Protein AF-A0A803PD35-F1 (afdb_monomer_lite)

InterPro domains:
  IPR003195 Transcription initiation factor IID, subunit 13 [PF02269] (1-63)
  IPR003195 Transcription initiation factor IID, subunit 13 [PTHR11380] (1-79)

Structure (mmCIF, N/CA/C/O backbone):
data_AF-A0A803PD35-F1
#
_entry.id   AF-A0A803PD35-F1
#
loop_
_atom_site.group_PDB
_atom_site.id
_atom_site.type_symbol
_atom_site.label_atom_id
_atom_site.label_alt_id
_atom_site.label_comp_id
_atom_site.label_asym_id
_atom_site.label_entity_id
_atom_site.label_seq_id
_atom_site.pdbx_PDB_ins_code
_atom_site.Cartn_x
_atom_site.Cartn_y
_atom_site.Cartn_z
_atom_site.occupancy
_atom_site.B_iso_or_equiv
_atom_site.auth_seq_id
_atom_site.auth_comp_id
_atom_site.auth_asym_id
_atom_site.auth_atom_id
_atom_site.pdbx_PDB_model_num
ATOM 1 N N . MET A 1 1 ? -15.910 -16.765 6.391 1.00 86.88 1 MET A N 1
ATOM 2 C CA . MET A 1 1 ? -14.527 -16.230 6.312 1.00 86.88 1 MET A CA 1
ATOM 3 C C . MET A 1 1 ? -14.487 -15.048 5.362 1.00 86.88 1 MET A C 1
ATOM 5 O O . MET A 1 1 ? -13.934 -14.031 5.743 1.00 86.88 1 MET A O 1
ATOM 9 N N . GLU A 1 2 ? -15.115 -15.158 4.190 1.00 96.62 2 GLU A N 1
ATOM 10 C CA . GLU A 1 2 ? -15.291 -14.048 3.245 1.00 96.62 2 GLU A CA 1
ATOM 11 C C . GLU A 1 2 ? -15.900 -12.794 3.889 1.00 96.62 2 GLU A C 1
ATOM 13 O O . GLU A 1 2 ? -15.269 -11.746 3.836 1.00 96.62 2 GLU A O 1
ATOM 18 N N . ASP A 1 3 ? -17.026 -12.919 4.601 1.00 97.19 3 ASP A N 1
ATOM 19 C CA . ASP A 1 3 ? -17.686 -11.770 5.250 1.00 97.19 3 ASP A CA 1
ATOM 20 C C . ASP A 1 3 ? -16.772 -11.031 6.237 1.00 97.19 3 ASP A C 1
ATOM 22 O O . ASP A 1 3 ? -16.711 -9.808 6.244 1.00 97.19 3 ASP A O 1
ATOM 26 N N . ILE A 1 4 ? -15.990 -11.784 7.018 1.00 97.94 4 ILE A N 1
ATOM 27 C CA . ILE A 1 4 ? -15.043 -11.233 8.001 1.00 97.94 4 ILE A CA 1
ATOM 28 C C . ILE A 1 4 ? -13.926 -10.458 7.294 1.00 97.94 4 ILE A C 1
ATOM 30 O O . ILE A 1 4 ? -13.502 -9.397 7.750 1.00 97.94 4 ILE A O 1
ATOM 34 N N . VAL A 1 5 ? -13.423 -10.992 6.180 1.00 97.69 5 VAL A N 1
ATOM 35 C CA . VAL A 1 5 ? -12.380 -10.329 5.389 1.00 97.69 5 VAL A CA 1
ATOM 36 C C . VAL A 1 5 ? -12.942 -9.084 4.704 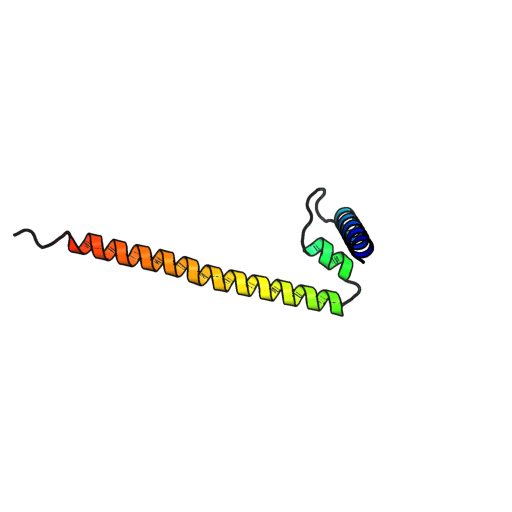1.00 97.69 5 VAL A C 1
ATOM 38 O O . VAL A 1 5 ? -12.277 -8.051 4.698 1.00 97.69 5 VAL A O 1
ATOM 41 N N . MET A 1 6 ? -14.163 -9.159 4.176 1.00 98.25 6 MET A N 1
ATOM 42 C CA . MET A 1 6 ? -14.865 -8.024 3.578 1.00 98.25 6 MET A CA 1
ATOM 43 C C . MET A 1 6 ? -15.061 -6.892 4.585 1.00 98.25 6 MET A C 1
ATOM 45 O O . MET A 1 6 ? -14.661 -5.762 4.310 1.00 98.25 6 MET A O 1
ATOM 49 N N . GLU A 1 7 ? -15.597 -7.195 5.767 1.00 98.38 7 GLU A N 1
ATOM 50 C CA . GLU A 1 7 ? -15.780 -6.223 6.847 1.00 98.38 7 GLU A CA 1
ATOM 51 C C . GLU A 1 7 ? -14.444 -5.586 7.252 1.00 98.38 7 GLU A C 1
ATOM 53 O O . GLU A 1 7 ? -14.332 -4.363 7.320 1.00 98.38 7 GLU A O 1
ATOM 58 N N . TYR A 1 8 ? -13.389 -6.394 7.403 1.00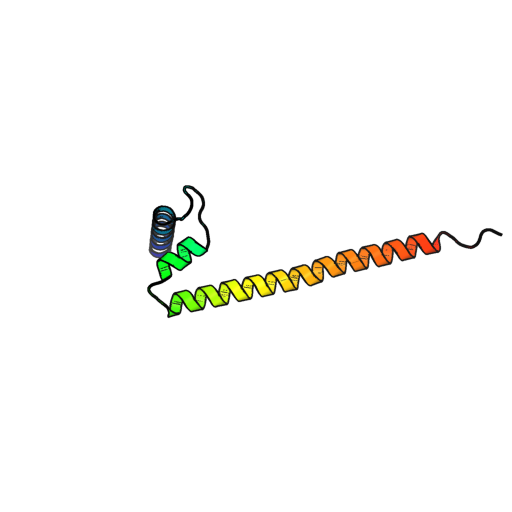 97.38 8 TYR A N 1
ATOM 59 C CA . TYR A 1 8 ? -12.051 -5.890 7.711 1.00 97.38 8 TYR A CA 1
ATOM 60 C C . TYR A 1 8 ? -11.511 -4.924 6.646 1.00 97.38 8 TYR A C 1
ATOM 62 O O . TYR A 1 8 ? -10.932 -3.892 6.990 1.00 97.38 8 TYR A O 1
ATOM 70 N N . ILE A 1 9 ? -11.678 -5.245 5.359 1.00 96.81 9 ILE A N 1
ATOM 71 C CA . ILE A 1 9 ? -11.220 -4.387 4.258 1.00 96.81 9 ILE A CA 1
ATOM 72 C C . ILE A 1 9 ? -12.000 -3.070 4.255 1.00 96.81 9 ILE A C 1
ATOM 74 O O . ILE A 1 9 ? -11.384 -2.011 4.137 1.00 96.81 9 ILE A O 1
ATOM 78 N N . ILE A 1 10 ? -13.323 -3.120 4.422 1.00 97.12 10 ILE A N 1
ATOM 79 C CA . ILE A 1 10 ? -14.182 -1.928 4.478 1.00 97.12 10 ILE A CA 1
ATOM 80 C C . ILE A 1 10 ? -13.738 -1.012 5.624 1.00 97.12 10 ILE A C 1
ATOM 82 O O . ILE A 1 10 ? -13.472 0.173 5.411 1.00 97.12 10 ILE A O 1
ATOM 86 N N . ASP A 1 11 ? -13.564 -1.571 6.819 1.00 97.00 11 ASP A N 1
ATOM 87 C CA . ASP A 1 11 ? -13.094 -0.841 7.994 1.00 97.00 11 ASP A CA 1
ATOM 88 C C . ASP A 1 11 ? -11.711 -0.223 7.794 1.00 97.00 11 ASP A C 1
ATOM 90 O O . ASP A 1 11 ? -11.445 0.897 8.240 1.00 97.00 11 ASP A O 1
ATOM 94 N N . LEU A 1 12 ? -10.802 -0.960 7.154 1.00 95.44 12 LEU A N 1
ATOM 95 C CA . LEU A 1 12 ? -9.453 -0.486 6.878 1.00 95.44 12 LEU A CA 1
ATOM 96 C C . LEU A 1 12 ? -9.475 0.703 5.909 1.00 95.44 12 LEU A C 1
ATOM 98 O O . LEU A 1 12 ? -8.758 1.678 6.131 1.00 95.44 12 LEU A O 1
ATOM 102 N N . VAL A 1 13 ? -10.309 0.641 4.869 1.00 95.00 13 VAL A N 1
ATOM 103 C CA . VAL A 1 13 ? -10.460 1.709 3.872 1.00 95.00 13 VAL A CA 1
ATOM 104 C C . VAL A 1 13 ? -11.080 2.961 4.489 1.00 95.00 13 VAL A C 1
ATOM 106 O O . VAL A 1 13 ? -10.545 4.048 4.281 1.00 95.00 13 VAL A O 1
ATOM 109 N N . HIS A 1 14 ? -12.133 2.832 5.303 1.00 94.44 14 HIS A N 1
ATOM 110 C CA . HIS A 1 14 ? -12.715 3.978 6.012 1.00 94.44 14 HIS A CA 1
ATOM 111 C C . HIS A 1 14 ? -11.690 4.653 6.931 1.00 94.44 14 HIS A C 1
ATOM 113 O O . HIS A 1 14 ? -11.487 5.862 6.852 1.00 94.44 14 HIS A O 1
ATOM 119 N N . LYS A 1 15 ? -10.943 3.870 7.721 1.00 94.12 15 LYS A N 1
ATOM 120 C CA . LYS A 1 15 ? -9.866 4.406 8.571 1.00 94.12 15 LYS A CA 1
ATOM 121 C C . LYS A 1 15 ? -8.782 5.105 7.754 1.00 94.12 15 LYS A C 1
ATOM 123 O O . LYS A 1 15 ? -8.233 6.105 8.213 1.00 94.12 15 LYS A O 1
ATOM 128 N N . ALA A 1 16 ? -8.439 4.585 6.578 1.00 93.94 16 ALA A N 1
ATOM 129 C CA . ALA A 1 16 ? -7.433 5.199 5.716 1.00 93.94 16 ALA A CA 1
ATOM 130 C C . ALA A 1 16 ? -7.942 6.528 5.148 1.00 93.94 16 ALA A C 1
ATOM 132 O O . ALA A 1 16 ? -7.186 7.490 5.080 1.00 93.94 16 ALA A O 1
ATOM 133 N N . GLN A 1 17 ? -9.228 6.600 4.805 1.00 92.81 17 GLN A N 1
ATOM 134 C CA . GLN A 1 17 ? -9.862 7.807 4.288 1.00 92.81 17 GLN A CA 1
ATOM 135 C C . GLN A 1 17 ? -9.958 8.906 5.351 1.00 92.81 17 GLN A C 1
ATOM 137 O O . GLN A 1 17 ? -9.667 10.060 5.045 1.00 92.81 17 GLN A O 1
ATOM 142 N N . ASP A 1 18 ? -10.290 8.550 6.593 1.00 89.88 18 ASP A N 1
ATOM 143 C CA . ASP A 1 18 ? -10.384 9.498 7.712 1.00 89.88 18 ASP A CA 1
ATOM 144 C C . ASP A 1 18 ? -9.024 10.098 8.095 1.00 89.88 18 ASP A C 1
ATOM 146 O O . ASP A 1 18 ? -8.931 11.265 8.469 1.00 89.88 18 ASP A O 1
ATOM 150 N N . ASN A 1 19 ? -7.956 9.297 8.003 1.00 84.12 19 ASN A N 1
ATOM 151 C CA . ASN A 1 19 ? -6.584 9.735 8.284 1.00 84.12 19 ASN A CA 1
ATOM 152 C C . ASN A 1 19 ? -5.860 10.278 7.041 1.00 84.12 19 ASN A C 1
ATOM 154 O O . ASN A 1 19 ? -4.697 10.674 7.141 1.00 84.12 19 ASN A O 1
ATOM 158 N N . GLY A 1 20 ? -6.518 10.247 5.881 1.00 81.25 20 GLY A N 1
ATOM 159 C CA . GLY A 1 20 ? -5.898 10.498 4.594 1.00 81.25 20 GLY A CA 1
ATOM 160 C C . GLY A 1 20 ? -5.441 11.943 4.438 1.00 81.25 20 GLY A C 1
ATOM 161 O O . GLY A 1 20 ? -6.145 12.886 4.796 1.00 81.25 20 GLY A O 1
ATOM 162 N N . SER A 1 21 ? -4.264 12.130 3.844 1.00 71.06 21 SER A N 1
ATOM 163 C CA . SER A 1 21 ? -3.687 13.469 3.634 1.00 71.06 21 SER A CA 1
ATOM 164 C C . SER A 1 21 ? -4.474 14.339 2.639 1.00 71.06 21 SER A C 1
ATOM 166 O O . SER A 1 21 ? -4.356 15.566 2.657 1.00 71.06 21 SER A O 1
ATOM 168 N N . LYS A 1 22 ? -5.279 13.721 1.760 1.00 75.06 22 LYS A N 1
ATOM 169 C CA . LYS A 1 22 ? -6.093 14.395 0.738 1.00 75.06 22 LYS A CA 1
ATOM 170 C C . LYS A 1 22 ? -7.520 13.859 0.733 1.00 75.06 22 LYS A C 1
ATOM 172 O O . LYS A 1 22 ? -7.766 12.693 0.434 1.00 75.06 22 LYS A O 1
ATOM 177 N N . GLN A 1 23 ? -8.475 14.749 0.989 1.00 73.62 23 GLN A N 1
ATOM 178 C CA . GLN A 1 23 ? -9.894 14.415 0.969 1.00 73.62 23 GLN A CA 1
ATOM 179 C C . GLN A 1 23 ? -10.304 13.865 -0.409 1.00 73.62 23 GLN A C 1
ATOM 181 O O . GLN A 1 23 ? -10.075 14.499 -1.438 1.00 73.62 23 GLN A O 1
ATOM 186 N N . GLY A 1 24 ? -10.887 12.665 -0.426 1.00 76.25 24 GLY A N 1
ATOM 187 C CA . GLY A 1 24 ? -11.391 12.017 -1.642 1.00 76.25 24 GLY A CA 1
ATOM 188 C C . GLY A 1 24 ? -10.356 11.259 -2.482 1.00 76.25 24 GLY A C 1
ATOM 189 O O . GLY A 1 24 ? -10.735 10.689 -3.504 1.00 76.25 24 GLY A O 1
ATOM 190 N N . LYS A 1 25 ? -9.075 11.199 -2.082 1.00 87.88 25 LYS A N 1
ATOM 191 C CA . LYS A 1 25 ? -8.069 10.370 -2.764 1.00 87.88 25 LYS A CA 1
ATOM 192 C C . LYS A 1 25 ? -7.239 9.571 -1.766 1.00 87.88 25 LYS A C 1
ATOM 194 O O . LYS A 1 25 ? -6.474 10.145 -1.003 1.00 87.88 25 LYS A O 1
ATOM 199 N N . LEU A 1 26 ? -7.346 8.249 -1.852 1.00 91.25 26 LEU A N 1
ATOM 200 C CA . LEU A 1 26 ? -6.512 7.323 -1.094 1.00 91.25 26 LEU A CA 1
ATOM 201 C C . LEU A 1 26 ? -5.176 7.084 -1.798 1.00 91.25 26 LEU A C 1
ATOM 203 O O . LEU A 1 26 ? -5.106 6.938 -3.022 1.00 91.25 26 LEU A O 1
ATOM 207 N N . SER A 1 27 ? -4.122 7.016 -1.002 1.00 92.81 27 SER A N 1
ATOM 208 C CA . SER A 1 27 ? -2.764 6.674 -1.396 1.00 92.81 27 SER A CA 1
ATOM 209 C C . SER A 1 27 ? -2.264 5.468 -0.601 1.00 92.81 27 SER A C 1
ATOM 211 O O . SER A 1 27 ? -2.823 5.096 0.429 1.00 92.81 27 SER A O 1
ATOM 213 N N . VAL A 1 28 ? -1.183 4.844 -1.073 1.00 93.69 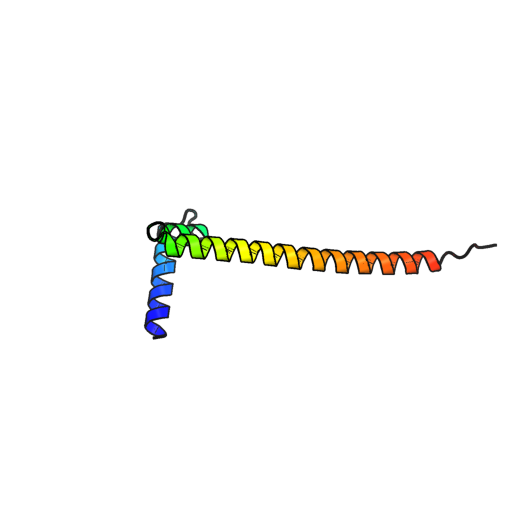28 VAL A N 1
ATOM 214 C CA . VAL A 1 28 ? -0.537 3.729 -0.359 1.00 93.69 28 VAL A CA 1
ATOM 215 C C . VAL A 1 28 ? -0.019 4.180 1.013 1.00 93.69 28 VAL A C 1
ATOM 217 O O . VAL A 1 28 ? -0.095 3.426 1.982 1.00 93.69 28 VAL A O 1
ATOM 220 N N . GLU A 1 29 ? 0.447 5.424 1.112 1.00 93.19 29 GLU A N 1
ATOM 221 C CA . GLU A 1 29 ? 0.971 6.028 2.340 1.00 93.19 29 GLU A CA 1
ATOM 222 C C . GLU A 1 29 ? -0.072 6.061 3.463 1.00 93.19 29 GLU A C 1
ATOM 224 O O . GLU A 1 29 ? 0.274 5.810 4.618 1.00 93.19 29 GLU A O 1
ATOM 229 N N . ASP A 1 30 ? -1.352 6.267 3.133 1.00 94.12 30 ASP A N 1
ATOM 230 C CA . ASP A 1 30 ? -2.438 6.284 4.120 1.00 94.12 30 ASP A CA 1
ATOM 231 C C . ASP A 1 30 ? -2.593 4.905 4.795 1.00 94.12 30 ASP A C 1
ATOM 233 O O . ASP A 1 30 ? -2.762 4.807 6.013 1.00 94.12 30 ASP A O 1
ATOM 237 N N . PHE A 1 31 ? -2.432 3.813 4.039 1.00 94.56 31 PHE A N 1
ATOM 238 C CA . PHE A 1 31 ? -2.451 2.453 4.590 1.00 94.56 31 PHE A CA 1
ATOM 239 C C . PHE A 1 31 ? -1.187 2.134 5.397 1.00 94.56 31 PHE A C 1
ATOM 241 O O . PHE A 1 31 ? -1.273 1.525 6.468 1.00 94.56 31 PHE A O 1
ATOM 248 N N . LEU A 1 32 ? -0.012 2.566 4.927 1.00 94.94 32 LEU A N 1
ATOM 249 C CA . LEU A 1 32 ? 1.241 2.412 5.675 1.00 94.94 32 LEU A CA 1
ATOM 250 C C . LEU A 1 32 ? 1.174 3.155 7.017 1.00 94.94 32 LEU A C 1
ATOM 252 O O . LEU A 1 32 ? 1.607 2.629 8.045 1.00 94.94 32 LEU A O 1
ATOM 256 N N . TYR A 1 33 ? 0.548 4.333 7.042 1.00 93.75 33 TYR A N 1
ATOM 257 C CA . TYR A 1 33 ? 0.333 5.105 8.260 1.00 93.75 33 TYR A CA 1
ATOM 258 C C . TYR A 1 33 ? -0.532 4.360 9.283 1.00 93.75 33 TYR A C 1
ATOM 260 O O . TYR A 1 33 ? -0.222 4.392 10.479 1.00 93.75 33 TYR A O 1
ATOM 268 N N . LEU A 1 34 ? -1.580 3.649 8.853 1.00 94.31 34 LEU A N 1
ATOM 269 C CA . LEU A 1 34 ? -2.388 2.812 9.751 1.00 94.31 34 LEU A CA 1
ATOM 270 C C . LEU A 1 34 ? -1.580 1.656 10.357 1.00 94.31 34 LEU A C 1
ATOM 272 O O . LEU A 1 34 ? -1.775 1.309 11.522 1.00 94.31 34 LEU A O 1
ATOM 276 N N . MET A 1 35 ? -0.637 1.092 9.599 1.00 94.75 35 MET A N 1
ATOM 277 C CA . MET A 1 35 ? 0.209 -0.026 10.033 1.00 94.75 35 MET A CA 1
ATOM 278 C C . MET A 1 35 ? 1.451 0.399 10.826 1.00 94.75 35 MET A C 1
ATOM 280 O O . MET A 1 35 ? 2.166 -0.463 11.328 1.00 94.75 35 MET A O 1
ATOM 284 N N . ARG A 1 36 ? 1.693 1.704 11.023 1.00 94.94 36 ARG A N 1
ATOM 285 C CA . ARG A 1 36 ? 2.927 2.239 11.637 1.00 94.94 36 ARG A CA 1
ATOM 286 C C . ARG A 1 36 ? 3.276 1.699 13.028 1.00 94.94 36 ARG A C 1
ATOM 288 O O . ARG A 1 36 ? 4.412 1.825 13.466 1.00 94.94 36 ARG A O 1
ATOM 295 N N . LYS A 1 37 ? 2.294 1.149 13.747 1.00 96.44 37 LYS A N 1
ATOM 296 C CA . LYS A 1 37 ? 2.483 0.572 15.087 1.00 96.44 37 LYS A CA 1
ATOM 297 C C . LYS A 1 37 ? 2.929 -0.895 15.058 1.00 96.44 37 LYS A C 1
ATOM 299 O O . LYS A 1 37 ? 3.383 -1.399 16.079 1.00 96.44 37 LYS A O 1
ATOM 304 N N . ASP A 1 38 ? 2.809 -1.573 13.918 1.00 97.50 38 ASP A N 1
ATOM 305 C CA . ASP A 1 38 ? 3.250 -2.953 13.712 1.00 97.50 38 ASP A CA 1
ATOM 306 C C . ASP A 1 38 ? 4.414 -2.962 12.715 1.00 97.50 38 ASP A C 1
ATOM 308 O O . ASP A 1 38 ? 4.233 -3.059 11.500 1.00 97.50 38 ASP A O 1
ATOM 312 N N . PHE A 1 39 ? 5.633 -2.848 13.247 1.00 96.81 39 PHE A N 1
ATOM 313 C CA . PHE A 1 39 ? 6.846 -2.753 12.434 1.00 96.81 39 PHE A CA 1
ATOM 314 C C . PHE A 1 39 ? 7.065 -3.966 11.527 1.00 96.81 39 PHE A C 1
ATOM 316 O O . PHE A 1 39 ? 7.607 -3.816 10.436 1.00 96.81 39 PHE A O 1
ATOM 323 N N . ARG A 1 40 ? 6.631 -5.166 11.934 1.00 97.94 40 ARG A N 1
ATOM 324 C CA . ARG A 1 40 ? 6.788 -6.363 11.096 1.00 97.94 40 ARG A CA 1
ATOM 325 C C . ARG A 1 40 ? 5.900 -6.279 9.861 1.00 97.94 40 ARG A C 1
ATOM 327 O O . ARG A 1 40 ? 6.382 -6.535 8.760 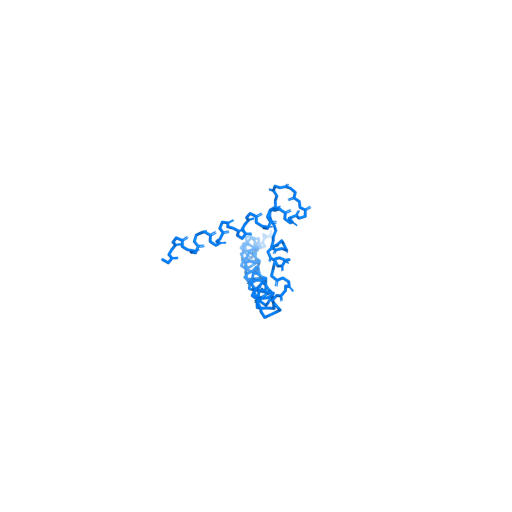1.00 97.94 40 ARG A O 1
ATOM 334 N N . LYS A 1 41 ? 4.630 -5.895 10.027 1.00 97.19 41 LYS A N 1
ATOM 335 C CA . LYS A 1 41 ? 3.715 -5.687 8.892 1.00 97.19 41 LYS A CA 1
ATOM 336 C C . LYS A 1 41 ? 4.168 -4.531 8.013 1.00 97.19 41 LYS A C 1
ATOM 338 O O . LYS A 1 41 ? 4.207 -4.691 6.798 1.00 97.19 41 LYS A O 1
ATOM 343 N N . LEU A 1 42 ? 4.563 -3.411 8.621 1.00 97.56 42 LEU A N 1
ATOM 344 C CA . LEU A 1 42 ? 5.036 -2.240 7.889 1.00 97.56 42 LEU A CA 1
ATOM 345 C C . LEU A 1 42 ? 6.240 -2.585 7.006 1.00 97.56 42 LEU A C 1
ATOM 347 O O . LEU A 1 42 ? 6.189 -2.349 5.803 1.00 97.56 42 LEU A O 1
ATOM 351 N N . ASN A 1 43 ? 7.277 -3.205 7.577 1.00 97.69 43 ASN A N 1
ATOM 352 C CA . ASN A 1 43 ? 8.478 -3.582 6.829 1.00 97.69 43 ASN A CA 1
ATOM 353 C C . ASN A 1 43 ? 8.142 -4.532 5.682 1.00 97.69 43 ASN A C 1
ATOM 355 O O . ASN A 1 43 ? 8.602 -4.333 4.560 1.00 97.69 43 ASN A O 1
ATOM 359 N N . ARG A 1 44 ? 7.277 -5.518 5.941 1.00 98.12 44 ARG A N 1
ATOM 360 C CA . ARG A 1 44 ? 6.852 -6.459 4.909 1.00 98.12 44 ARG A CA 1
ATOM 361 C C . ARG A 1 44 ? 6.143 -5.760 3.749 1.00 98.12 44 ARG A C 1
ATOM 363 O O . ARG A 1 44 ? 6.401 -6.091 2.596 1.00 98.12 44 ARG A O 1
ATOM 370 N N . CYS A 1 45 ? 5.260 -4.807 4.037 1.00 97.50 45 CYS A N 1
ATOM 371 C CA . CYS A 1 45 ? 4.592 -4.016 3.007 1.00 97.50 45 CYS A CA 1
ATOM 372 C C . CYS A 1 45 ? 5.589 -3.172 2.207 1.00 97.50 45 CYS A C 1
ATOM 374 O O . CYS A 1 45 ? 5.523 -3.177 0.981 1.00 97.50 45 CYS A O 1
ATOM 376 N N . THR A 1 46 ? 6.531 -2.504 2.875 1.00 96.69 46 THR A N 1
ATOM 377 C CA . THR A 1 46 ? 7.564 -1.691 2.216 1.00 96.69 46 THR A CA 1
ATOM 378 C C . THR A 1 46 ? 8.435 -2.526 1.275 1.00 96.69 46 THR A C 1
ATOM 380 O O . THR A 1 46 ? 8.638 -2.134 0.130 1.00 96.69 46 THR A O 1
ATOM 383 N N . GLU A 1 47 ? 8.888 -3.706 1.708 1.00 98.00 47 GLU A N 1
ATOM 384 C CA . GLU A 1 47 ? 9.653 -4.639 0.866 1.00 98.00 47 GLU A CA 1
ATOM 385 C C . GLU A 1 47 ? 8.871 -5.061 -0.385 1.00 98.00 47 GLU A C 1
ATOM 387 O O . GLU A 1 47 ? 9.398 -5.030 -1.495 1.00 98.00 47 GLU A O 1
ATOM 392 N N . LEU A 1 48 ? 7.599 -5.441 -0.218 1.00 98.06 48 LEU A N 1
ATOM 393 C CA . LEU A 1 48 ? 6.748 -5.875 -1.330 1.00 98.06 48 LEU A CA 1
ATOM 394 C C . LEU A 1 48 ? 6.485 -4.746 -2.333 1.00 98.06 48 LEU A C 1
ATOM 396 O O . LEU A 1 48 ? 6.444 -4.995 -3.538 1.00 98.06 48 LEU A O 1
ATOM 400 N N . LEU A 1 49 ? 6.311 -3.514 -1.852 1.00 97.50 49 LEU A N 1
ATOM 401 C CA . LEU A 1 49 ? 6.138 -2.340 -2.706 1.00 97.50 49 LEU A CA 1
ATOM 402 C C . LEU A 1 49 ? 7.418 -2.032 -3.492 1.00 97.50 49 LEU A C 1
ATOM 404 O O . LEU A 1 49 ? 7.332 -1.864 -4.707 1.00 97.50 49 LEU A O 1
ATOM 408 N N . SER A 1 50 ? 8.583 -2.055 -2.835 1.00 97.44 50 SER A N 1
ATOM 409 C CA . SER A 1 50 ? 9.893 -1.874 -3.484 1.00 97.44 50 SER A CA 1
ATOM 410 C C . SER A 1 50 ? 10.117 -2.909 -4.584 1.00 97.44 50 SER A C 1
ATOM 412 O O . SER A 1 50 ? 10.406 -2.565 -5.726 1.00 97.44 50 SER A O 1
ATOM 414 N N . MET A 1 51 ? 9.882 -4.186 -4.275 1.00 98.06 51 MET A N 1
ATOM 415 C CA . MET A 1 51 ? 10.029 -5.269 -5.246 1.00 98.06 51 MET A CA 1
ATOM 416 C C . MET A 1 51 ? 9.075 -5.106 -6.437 1.00 98.06 51 MET A C 1
ATOM 418 O O . MET A 1 51 ? 9.442 -5.383 -7.576 1.00 98.06 51 MET A O 1
ATOM 422 N N . ASN A 1 52 ? 7.846 -4.638 -6.210 1.00 97.00 52 ASN A N 1
ATOM 423 C CA . ASN A 1 52 ? 6.905 -4.368 -7.296 1.00 97.00 52 ASN A CA 1
ATOM 424 C C . ASN A 1 52 ? 7.393 -3.223 -8.201 1.00 97.00 52 ASN A C 1
ATOM 426 O O . ASN A 1 52 ? 7.256 -3.302 -9.422 1.00 97.00 52 ASN A O 1
ATOM 430 N N . GLU A 1 53 ? 7.983 -2.170 -7.633 1.00 96.81 53 GLU A N 1
ATOM 431 C CA . GLU A 1 53 ? 8.592 -1.092 -8.419 1.00 96.81 53 GLU A CA 1
ATOM 432 C C . GLU A 1 53 ? 9.781 -1.584 -9.245 1.00 96.81 53 GLU A C 1
ATOM 434 O O . GLU A 1 53 ? 9.834 -1.299 -10.442 1.00 96.81 53 GLU A O 1
ATOM 439 N N . GLU A 1 54 ? 10.670 -2.389 -8.663 1.00 96.44 54 GLU A N 1
ATOM 440 C CA . GLU A 1 54 ? 11.788 -3.017 -9.378 1.00 96.44 54 GLU A CA 1
ATOM 441 C C . GLU A 1 54 ? 11.296 -3.884 -10.546 1.00 96.44 54 GLU A C 1
ATOM 443 O O . GLU A 1 54 ? 11.782 -3.761 -11.671 1.00 96.44 54 GLU A O 1
ATOM 448 N N . LEU A 1 55 ? 10.267 -4.707 -10.322 1.00 96.31 55 LEU A N 1
ATOM 449 C CA . LEU A 1 55 ? 9.665 -5.534 -11.371 1.00 96.31 55 LEU A CA 1
ATOM 450 C C . LEU A 1 55 ? 9.035 -4.689 -12.486 1.00 96.31 55 LEU A C 1
ATOM 452 O O . LEU A 1 55 ? 9.145 -5.045 -13.660 1.00 96.31 55 LEU A O 1
ATOM 456 N N . LYS A 1 56 ? 8.376 -3.574 -12.150 1.00 95.69 56 LYS A N 1
ATOM 457 C CA . LYS A 1 56 ? 7.824 -2.642 -13.147 1.00 95.69 56 LYS A CA 1
ATOM 458 C C . LYS A 1 56 ? 8.925 -1.979 -13.968 1.00 95.69 56 LYS A C 1
ATOM 460 O O . LYS A 1 56 ? 8.784 -1.870 -15.183 1.00 95.69 56 LYS A O 1
ATOM 465 N N . GLN A 1 57 ? 10.013 -1.560 -13.327 1.00 94.44 57 GLN A N 1
ATOM 466 C CA . GLN A 1 57 ? 11.163 -0.972 -14.012 1.00 94.44 57 GLN A CA 1
ATOM 467 C C . GLN A 1 57 ? 11.825 -1.981 -14.952 1.00 94.44 57 GLN A C 1
ATOM 469 O O . GLN A 1 57 ? 12.073 -1.652 -16.111 1.00 94.44 57 GLN A O 1
ATOM 474 N N . ALA A 1 58 ? 12.027 -3.218 -14.492 1.00 93.31 58 ALA A N 1
ATOM 475 C CA . ALA A 1 58 ? 12.569 -4.294 -15.313 1.00 93.31 58 ALA A CA 1
ATOM 476 C C . ALA A 1 58 ? 11.700 -4.540 -16.555 1.00 93.31 58 ALA A C 1
ATOM 478 O O . ALA A 1 58 ? 12.220 -4.533 -17.663 1.00 93.31 58 ALA A O 1
ATOM 479 N N . ARG A 1 59 ? 10.372 -4.668 -16.400 1.00 91.31 59 ARG A N 1
ATOM 480 C CA . ARG A 1 59 ? 9.442 -4.835 -17.537 1.00 91.31 59 ARG A CA 1
ATOM 481 C C . ARG A 1 59 ? 9.537 -3.689 -18.545 1.00 91.31 59 ARG A C 1
ATOM 483 O O . ARG A 1 59 ? 9.636 -3.938 -19.741 1.00 91.31 59 ARG A O 1
ATOM 490 N N . LYS A 1 60 ? 9.575 -2.445 -18.061 1.00 90.38 60 LYS A N 1
ATOM 491 C CA . LYS A 1 60 ? 9.660 -1.254 -18.915 1.00 90.38 60 LYS A CA 1
ATOM 492 C C . LYS A 1 60 ? 10.962 -1.184 -19.722 1.00 90.38 60 LYS A C 1
ATOM 494 O O . LYS A 1 60 ? 10.954 -0.682 -20.847 1.00 90.38 60 LYS A O 1
ATOM 499 N N . ALA A 1 61 ? 12.073 -1.666 -19.161 1.00 84.62 61 ALA A N 1
ATOM 500 C CA . ALA A 1 61 ? 13.347 -1.727 -19.873 1.00 84.62 61 ALA A CA 1
ATOM 501 C C . ALA A 1 61 ? 13.238 -2.597 -21.139 1.00 84.62 61 ALA A C 1
ATOM 503 O O . ALA A 1 61 ? 13.689 -2.176 -22.199 1.00 84.62 61 ALA A O 1
ATOM 504 N N . PHE A 1 62 ? 12.541 -3.734 -21.056 1.00 85.06 62 PHE A N 1
ATOM 505 C CA . PHE A 1 62 ? 12.331 -4.626 -22.200 1.00 85.06 62 PHE A CA 1
ATOM 506 C C . PHE A 1 62 ? 11.345 -4.070 -23.240 1.00 85.06 62 PHE A C 1
ATOM 508 O O . PHE A 1 62 ? 11.606 -4.184 -24.433 1.00 85.06 62 PHE A O 1
ATOM 515 N N . GLU A 1 63 ? 10.258 -3.412 -22.822 1.00 79.94 63 GLU A N 1
ATOM 516 C CA . GLU A 1 63 ? 9.309 -2.766 -23.755 1.00 79.94 63 GLU A CA 1
ATOM 517 C C . GLU A 1 63 ? 9.986 -1.668 -24.592 1.00 79.94 63 GLU A C 1
ATOM 519 O O . GLU A 1 63 ? 9.764 -1.543 -25.795 1.00 79.94 63 GLU A O 1
ATOM 524 N N . THR A 1 64 ? 10.867 -0.887 -23.960 1.00 71.06 64 THR A N 1
ATOM 525 C CA . THR A 1 64 ? 11.613 0.176 -24.647 1.00 71.06 64 THR A CA 1
ATOM 526 C C . THR A 1 64 ? 12.612 -0.402 -25.656 1.00 71.06 64 THR A C 1
ATOM 528 O O . THR A 1 64 ? 12.873 0.210 -26.693 1.00 71.06 64 THR A O 1
ATOM 531 N N . ASP A 1 65 ? 13.181 -1.570 -25.363 1.00 72.94 65 ASP A N 1
ATOM 532 C CA . ASP A 1 65 ? 14.134 -2.236 -26.245 1.00 72.94 65 ASP A CA 1
ATOM 533 C C . ASP A 1 65 ? 13.450 -2.892 -27.450 1.00 72.94 65 ASP A C 1
ATOM 535 O O . ASP A 1 65 ? 14.000 -2.822 -28.547 1.00 72.94 65 ASP A O 1
ATOM 539 N N . GLU A 1 66 ? 12.231 -3.423 -27.310 1.00 69.75 66 GLU A N 1
ATOM 540 C CA . GLU A 1 66 ? 11.440 -3.905 -28.454 1.00 69.75 66 GLU A CA 1
ATOM 541 C C . GLU A 1 66 ? 11.069 -2.777 -29.428 1.00 69.75 66 GLU A C 1
ATOM 543 O O . GLU A 1 66 ? 11.217 -2.939 -30.641 1.00 69.75 66 GLU A O 1
ATOM 548 N N . GLU A 1 67 ? 10.646 -1.609 -28.931 1.00 71.19 67 GLU A N 1
ATOM 549 C CA . GLU A 1 67 ? 10.370 -0.449 -29.793 1.00 71.19 67 GLU A CA 1
ATOM 550 C C . GLU A 1 67 ? 11.628 0.066 -30.501 1.00 71.19 67 GLU A C 1
ATOM 552 O O . GLU A 1 67 ? 11.573 0.451 -31.673 1.00 71.19 67 GLU A O 1
ATOM 557 N N . LYS A 1 68 ? 12.775 0.075 -29.811 1.00 69.94 68 LYS A N 1
ATOM 558 C CA . LYS A 1 68 ? 14.062 0.438 -30.420 1.00 69.94 68 LYS A CA 1
ATOM 559 C C . LYS A 1 68 ? 14.498 -0.579 -31.468 1.00 69.94 68 LYS A C 1
ATOM 561 O O . LYS A 1 68 ? 14.966 -0.161 -32.523 1.00 69.94 68 LYS A O 1
ATOM 566 N N . LEU A 1 69 ? 14.324 -1.878 -31.208 1.00 71.25 69 LEU A N 1
ATOM 567 C CA . LEU A 1 69 ? 14.596 -2.935 -32.184 1.00 71.25 69 LEU A CA 1
ATOM 568 C C . LEU A 1 69 ? 13.737 -2.737 -33.433 1.00 71.25 69 LEU A C 1
ATOM 570 O O . LEU A 1 69 ? 14.268 -2.726 -34.536 1.00 71.25 69 LEU A O 1
ATOM 574 N N . ARG A 1 70 ? 12.427 -2.520 -33.265 1.00 76.06 70 ARG A N 1
ATOM 575 C CA . ARG A 1 70 ? 11.500 -2.255 -34.375 1.00 76.06 70 ARG A CA 1
ATOM 576 C C . ARG A 1 70 ? 11.952 -1.085 -35.240 1.00 76.06 70 ARG A C 1
ATOM 578 O O . ARG A 1 70 ? 12.077 -1.243 -36.447 1.00 76.06 70 ARG A O 1
ATOM 585 N N . LYS A 1 71 ? 12.283 0.048 -34.616 1.00 75.69 71 LYS A N 1
ATOM 586 C CA . LYS A 1 71 ? 12.780 1.231 -35.333 1.00 75.69 71 LYS A CA 1
ATOM 587 C C . LYS A 1 71 ? 14.117 0.985 -36.030 1.00 75.69 71 LYS A C 1
ATOM 589 O O . LYS A 1 71 ? 14.345 1.546 -37.094 1.00 75.69 71 LYS A O 1
ATOM 594 N N . ALA A 1 72 ? 14.996 0.170 -35.447 1.00 74.50 72 ALA A N 1
ATOM 595 C CA . ALA A 1 72 ? 16.261 -0.199 -36.078 1.00 74.50 72 ALA A CA 1
ATOM 596 C C . ALA A 1 72 ? 16.040 -1.066 -37.330 1.00 74.50 72 ALA A C 1
ATOM 598 O O . ALA A 1 72 ? 16.661 -0.809 -38.355 1.00 74.50 72 ALA A O 1
ATOM 599 N N . PHE A 1 73 ? 15.116 -2.033 -37.280 1.00 72.38 73 PHE A N 1
ATOM 600 C CA . PHE A 1 73 ? 14.765 -2.843 -38.451 1.00 72.38 73 PHE A CA 1
ATOM 601 C C . PHE A 1 73 ? 14.062 -2.031 -39.548 1.00 72.38 73 PHE A C 1
ATOM 603 O O . PHE A 1 73 ? 14.368 -2.225 -40.719 1.00 72.38 73 PHE A O 1
ATOM 610 N N . GLU A 1 74 ? 13.172 -1.102 -39.186 1.00 73.12 74 GLU A N 1
ATOM 611 C CA . GLU A 1 74 ? 12.508 -0.199 -40.142 1.00 73.12 74 GLU A CA 1
ATOM 612 C C . GLU A 1 74 ? 13.519 0.746 -40.825 1.00 73.12 74 GLU A C 1
ATOM 614 O O . GLU A 1 74 ? 13.497 0.903 -42.044 1.00 73.12 74 GLU A O 1
ATOM 619 N N . ALA A 1 75 ? 14.478 1.304 -40.075 1.00 68.19 75 ALA A N 1
ATOM 620 C CA . ALA A 1 75 ? 15.521 2.174 -40.630 1.00 68.19 75 ALA A CA 1
ATOM 621 C C . ALA A 1 75 ? 16.478 1.448 -41.601 1.00 68.19 75 ALA A C 1
ATOM 623 O O . ALA A 1 75 ? 16.963 2.049 -42.563 1.0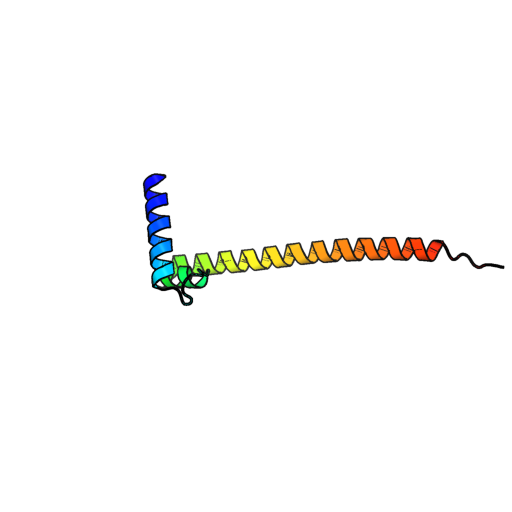0 68.19 75 ALA A O 1
ATOM 624 N N . ASP A 1 76 ? 16.741 0.158 -41.372 1.00 61.34 76 ASP A N 1
ATOM 625 C CA . ASP A 1 76 ? 17.560 -0.670 -42.264 1.00 61.34 76 ASP A CA 1
ATOM 626 C C . ASP A 1 76 ? 16.817 -1.084 -43.552 1.00 61.34 76 ASP A C 1
ATOM 628 O O . ASP A 1 76 ? 17.464 -1.331 -44.577 1.00 61.34 76 ASP A O 1
ATOM 632 N N . GLU A 1 77 ? 15.480 -1.154 -43.542 1.00 60.50 77 GLU A N 1
ATOM 633 C CA . GLU A 1 77 ? 14.677 -1.371 -44.756 1.00 60.50 77 GLU A CA 1
ATOM 634 C C . GLU A 1 77 ? 14.655 -0.128 -45.655 1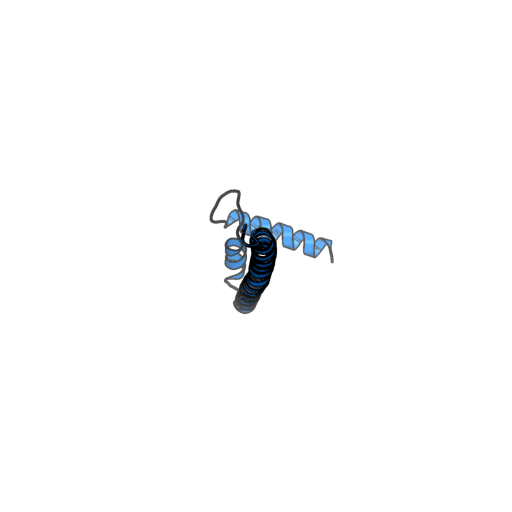.00 60.50 77 GLU A C 1
ATOM 636 O O . GLU A 1 77 ? 14.867 -0.251 -46.865 1.00 60.50 77 GLU A O 1
ATOM 641 N N . ASP A 1 78 ? 14.514 1.067 -45.077 1.00 59.16 78 ASP A N 1
ATOM 642 C CA . ASP A 1 78 ? 14.521 2.328 -45.829 1.00 59.16 78 ASP A CA 1
ATOM 643 C C . ASP A 1 78 ? 15.881 2.601 -46.499 1.00 59.16 78 ASP A C 1
ATOM 645 O O . ASP A 1 78 ? 15.947 3.066 -47.641 1.00 59.16 78 ASP A O 1
ATOM 649 N N . ASN A 1 79 ? 16.990 2.241 -45.843 1.00 58.91 79 ASN A N 1
ATOM 650 C CA . ASN A 1 79 ? 18.338 2.426 -46.393 1.00 58.91 79 ASN A CA 1
ATOM 651 C C . ASN A 1 79 ? 18.689 1.423 -47.515 1.00 58.91 79 ASN A C 1
ATOM 653 O O . ASN A 1 79 ? 19.612 1.661 -48.293 1.00 58.91 79 ASN A O 1
ATOM 657 N N . LYS A 1 80 ? 17.951 0.310 -47.653 1.00 58.44 80 LYS A N 1
ATOM 658 C CA . LYS A 1 80 ? 18.116 -0.635 -48.777 1.00 58.44 80 LYS A CA 1
ATOM 659 C C . LYS A 1 80 ? 17.439 -0.170 -50.070 1.00 58.44 80 LYS A C 1
ATOM 661 O O . LYS A 1 80 ? 17.751 -0.715 -51.127 1.00 58.44 80 LYS A O 1
ATOM 666 N N . LEU A 1 81 ? 16.547 0.821 -50.011 1.00 56.28 81 LEU A N 1
ATOM 667 C CA . LEU A 1 81 ? 15.832 1.350 -51.181 1.00 56.28 81 LEU A CA 1
ATOM 668 C C . LEU A 1 81 ? 16.573 2.493 -51.898 1.00 56.28 81 LEU A C 1
ATOM 670 O O . LEU A 1 81 ? 16.142 2.911 -52.971 1.00 56.28 81 LEU A O 1
ATOM 674 N N . VAL A 1 82 ? 17.715 2.952 -51.374 1.00 57.25 82 VAL A N 1
ATOM 675 C CA . VAL A 1 82 ? 18.610 3.911 -52.045 1.00 57.25 82 VAL A CA 1
ATOM 676 C C . VAL A 1 82 ? 19.865 3.175 -52.528 1.00 57.25 82 VAL A C 1
ATOM 678 O O . VAL A 1 82 ? 20.961 3.328 -51.996 1.00 57.25 82 VAL A O 1
ATOM 681 N N . GLY A 1 83 ? 19.700 2.319 -53.539 1.00 55.59 83 GLY A N 1
ATOM 682 C CA . GLY A 1 83 ? 20.834 1.860 -54.348 1.00 55.59 83 GLY A CA 1
ATOM 683 C C . GLY A 1 83 ? 21.405 3.033 -55.160 1.00 55.59 83 GLY A C 1
ATOM 684 O O . GLY A 1 83 ? 20.642 3.940 -55.498 1.00 55.59 83 GLY A O 1
ATOM 685 N N . PRO A 1 84 ? 22.717 3.062 -55.463 1.00 56.31 84 PRO A N 1
ATOM 686 C CA . PRO A 1 84 ? 23.321 4.183 -56.172 1.00 56.31 84 PRO A CA 1
ATOM 687 C C . PRO A 1 84 ? 22.708 4.280 -57.570 1.00 56.31 84 PRO A C 1
ATOM 689 O O . PRO A 1 84 ? 22.906 3.397 -58.403 1.00 56.31 84 PRO A O 1
ATOM 692 N N . THR A 1 85 ? 21.931 5.335 -57.802 1.00 57.59 85 THR A N 1
ATOM 693 C CA . THR A 1 85 ? 21.508 5.730 -59.142 1.00 57.59 85 THR A CA 1
ATOM 694 C C . THR A 1 85 ? 22.760 6.136 -59.916 1.00 57.59 85 THR A C 1
ATOM 696 O O . THR A 1 85 ? 23.540 6.950 -59.419 1.00 57.59 85 THR A O 1
ATOM 699 N N . GLU A 1 86 ? 22.950 5.493 -61.069 1.00 43.62 86 GLU A N 1
ATOM 700 C CA . GLU A 1 86 ? 24.053 5.682 -62.026 1.00 43.62 86 GLU A CA 1
ATOM 701 C C . GLU A 1 86 ? 24.378 7.150 -62.343 1.00 43.62 86 GLU A C 1
ATOM 703 O O . GLU A 1 86 ? 23.439 7.979 -62.420 1.00 43.62 86 GLU A O 1
#

pLDDT: mean 85.5, std 14.36, range [43.62, 98.38]

Sequence (86 aa):
MEDIVMEYIIDLVHKAQDNGSKQGKLSVEDFLYLMRKDFRKLNRCTELLSMNEELKQARKAFETDEEKLRKAFEADEDNKLVGPTE

Foldseek 3Di:
DVVVVVVVVVVLVVQLQVQDPDHPDGDPVSSLVVCVVPVVVNVVVVVVVVVVVVVVVVVVVVVVVVVVVVVVVVVVVVVVVCDPDD

Radius of gyration: 24.67 Å; chains: 1; bounding box: 42×31×77 Å

Organism: Cannabis sativa (NCBI:txid3483)

Secondary structure (DSSP, 8-state):
-HHHHHHHHHHHHHHHHHT-SSTT---HHHHHHHHTT-HHHHHHHHHHHHHHHHHHHHHHHHHHHHHHHHHHHHHHHHHTT-----